Protein AF-W1YPB0-F1 (afdb_monomer_lite)

Secondary structure (DSSP, 8-state):
-EEETTEEESPPPHHHHHH-S-EEEE-SS----GGGTTSEEEEE-HHHHHHSHHHHHHHHHHH-EE-------

Sequence (73 aa):
ETRGSVGAGNAITPEEVAAADLVIVAADIEVDLAKFAGKPMYRTSTGLALKKTAQELDKAVAEATPYEPAGKA

pLDDT: mean 91.42, std 10.82, range [36.53, 97.62]

Organism: NCBI:txid408170

Radius of gyration: 12.5 Å; chains: 1; bounding box: 28×23×36 Å

Foldseek 3Di:
DDQDPVGDDPDQDLVNLVPDQFAEAADPDDDDPVSNAQHFYDYHHVVCCVPPVVVSVVCRVVPTDGDHPPDDD

Structure (mmCIF, N/CA/C/O backbone):
data_AF-W1YPB0-F1
#
_entry.id   AF-W1YPB0-F1
#
loop_
_atom_site.group_PDB
_atom_site.id
_atom_site.type_symbol
_atom_site.label_atom_id
_atom_site.label_alt_id
_atom_site.label_comp_id
_atom_site.label_asym_id
_atom_site.label_entity_id
_atom_site.label_seq_id
_atom_site.pdbx_PDB_ins_code
_atom_site.Cartn_x
_atom_site.Cartn_y
_atom_site.Cartn_z
_atom_site.occupancy
_atom_site.B_iso_or_equiv
_atom_site.auth_seq_id
_atom_site.auth_comp_id
_atom_site.auth_asym_id
_atom_site.auth_atom_id
_atom_site.pdbx_PDB_model_num
ATOM 1 N N . GLU A 1 1 ? 4.427 -5.909 -4.536 1.00 89.75 1 GLU A N 1
ATOM 2 C CA . GLU A 1 1 ? 5.183 -5.501 -5.739 1.00 89.75 1 GLU A CA 1
ATOM 3 C C . GLU A 1 1 ? 6.078 -4.314 -5.430 1.00 89.75 1 GLU A C 1
ATOM 5 O O . GLU A 1 1 ? 5.639 -3.382 -4.769 1.00 89.75 1 GLU A O 1
ATOM 10 N N . THR A 1 2 ? 7.323 -4.358 -5.894 1.00 91.56 2 THR A N 1
ATOM 11 C CA . THR A 1 2 ? 8.270 -3.237 -5.887 1.00 91.56 2 THR A CA 1
ATOM 12 C C . THR A 1 2 ? 8.628 -2.898 -7.327 1.00 91.56 2 THR A C 1
ATOM 14 O O . THR A 1 2 ? 8.656 -3.783 -8.176 1.00 91.56 2 THR A O 1
ATOM 17 N N . ARG A 1 3 ? 8.884 -1.625 -7.636 1.00 89.62 3 ARG A N 1
ATOM 18 C CA . ARG A 1 3 ? 9.276 -1.183 -8.983 1.00 89.62 3 ARG A CA 1
ATOM 19 C C . ARG A 1 3 ? 10.570 -0.387 -8.881 1.00 89.62 3 ARG A C 1
ATOM 21 O O . ARG A 1 3 ? 10.595 0.650 -8.226 1.00 89.62 3 ARG A O 1
ATOM 28 N N . GLY A 1 4 ? 11.639 -0.899 -9.482 1.00 86.06 4 GLY A N 1
ATOM 29 C CA . GLY A 1 4 ? 12.967 -0.284 -9.471 1.00 86.06 4 GLY A CA 1
ATOM 30 C C . GLY A 1 4 ? 13.594 -0.240 -10.863 1.00 86.06 4 GLY A C 1
ATOM 31 O O . GLY A 1 4 ? 12.965 -0.603 -11.854 1.00 86.06 4 GLY A O 1
ATOM 32 N N . SER A 1 5 ? 14.860 0.174 -10.943 1.00 82.94 5 SER A N 1
ATOM 33 C CA . SER A 1 5 ? 15.605 0.305 -12.209 1.00 82.94 5 SER A CA 1
ATOM 34 C C . SER A 1 5 ? 15.723 -0.999 -13.006 1.00 82.94 5 SER A C 1
ATOM 36 O O . SER A 1 5 ? 15.861 -0.963 -14.224 1.00 82.94 5 SER A O 1
ATOM 38 N N . VAL A 1 6 ? 15.649 -2.144 -12.328 1.00 83.44 6 VAL A N 1
ATOM 39 C CA . VAL A 1 6 ? 15.730 -3.486 -12.925 1.00 83.44 6 VAL A CA 1
ATOM 40 C C . VAL A 1 6 ? 14.360 -4.084 -13.277 1.00 83.44 6 VAL A C 1
ATOM 42 O O . VAL A 1 6 ? 14.294 -5.220 -13.734 1.00 83.44 6 VAL A O 1
ATOM 45 N N . GLY A 1 7 ? 13.268 -3.338 -13.073 1.00 81.75 7 GLY A N 1
ATOM 46 C CA . GLY A 1 7 ? 11.897 -3.786 -13.323 1.00 81.75 7 GLY A CA 1
ATOM 47 C C . GLY A 1 7 ? 11.077 -4.002 -12.048 1.00 81.75 7 GLY A C 1
ATOM 48 O O . GLY A 1 7 ? 11.389 -3.459 -10.983 1.00 81.75 7 GLY A O 1
ATOM 49 N N . ALA A 1 8 ? 9.987 -4.764 -12.176 1.00 84.12 8 ALA A N 1
ATOM 50 C CA . ALA A 1 8 ? 9.089 -5.071 -11.067 1.00 84.12 8 ALA A CA 1
ATOM 51 C C . ALA A 1 8 ? 9.518 -6.351 -10.328 1.00 84.12 8 ALA A C 1
ATOM 53 O O . ALA A 1 8 ? 9.648 -7.410 -10.939 1.00 84.12 8 ALA A O 1
ATOM 54 N N . GLY A 1 9 ? 9.705 -6.261 -9.011 1.00 88.75 9 GLY A N 1
ATOM 55 C CA . GLY A 1 9 ? 9.874 -7.402 -8.111 1.00 88.75 9 GLY A CA 1
ATOM 56 C C . GLY A 1 9 ? 8.557 -7.757 -7.421 1.00 88.75 9 GLY A C 1
ATOM 57 O O . GLY A 1 9 ? 7.736 -6.877 -7.156 1.00 88.75 9 GLY A O 1
ATOM 58 N N . ASN A 1 10 ? 8.348 -9.042 -7.111 1.00 89.19 10 ASN A N 1
ATOM 59 C CA . ASN A 1 10 ? 7.142 -9.532 -6.424 1.00 89.19 10 ASN A CA 1
ATOM 60 C C . ASN A 1 10 ? 5.854 -9.021 -7.092 1.00 89.19 10 ASN A C 1
ATOM 62 O O . ASN A 1 10 ? 5.032 -8.361 -6.445 1.00 89.19 10 ASN A O 1
ATOM 66 N N . ALA A 1 11 ? 5.753 -9.238 -8.406 1.00 90.75 11 ALA A N 1
ATOM 67 C CA . ALA A 1 11 ? 4.621 -8.793 -9.205 1.00 90.75 11 ALA A CA 1
ATOM 68 C C . ALA A 1 11 ? 3.308 -9.287 -8.588 1.00 90.75 11 ALA A C 1
ATOM 70 O O . ALA A 1 11 ? 3.168 -10.476 -8.319 1.00 90.75 11 ALA A O 1
ATOM 71 N N . ILE A 1 12 ? 2.368 -8.366 -8.370 1.00 93.38 12 ILE A N 1
ATOM 72 C CA . ILE A 1 12 ? 1.047 -8.716 -7.838 1.00 93.38 12 ILE A CA 1
ATOM 73 C C . ILE A 1 12 ? 0.239 -9.353 -8.966 1.00 93.38 12 ILE A C 1
ATOM 75 O O . ILE A 1 12 ? 0.040 -8.727 -10.019 1.00 93.38 12 ILE A O 1
ATOM 79 N N . THR A 1 13 ? -0.208 -10.580 -8.729 1.00 93.81 13 THR A N 1
ATOM 80 C CA . THR A 1 13 ? -0.995 -11.398 -9.653 1.00 93.81 13 THR A CA 1
ATOM 81 C C . THR A 1 13 ? -2.459 -10.948 -9.708 1.00 93.81 13 THR A C 1
ATOM 83 O O . THR A 1 13 ? -2.956 -10.333 -8.763 1.00 93.81 13 THR A O 1
ATOM 86 N N . PRO A 1 14 ? -3.195 -11.254 -10.792 1.00 92.94 14 PRO A N 1
ATOM 87 C CA . PRO A 1 14 ? -4.621 -10.933 -10.886 1.00 92.94 14 PRO A CA 1
ATOM 88 C C . PRO A 1 14 ? -5.466 -11.557 -9.767 1.00 92.94 14 PRO A C 1
ATOM 90 O O . PRO A 1 14 ? -6.421 -10.938 -9.306 1.00 92.94 14 PRO A O 1
ATOM 93 N N . GLU A 1 15 ? -5.102 -12.757 -9.310 1.00 94.06 15 GLU A N 1
ATOM 94 C CA . GLU A 1 15 ? -5.782 -13.457 -8.215 1.00 94.06 15 GLU A CA 1
ATOM 95 C C . GLU A 1 15 ? -5.603 -12.719 -6.885 1.00 94.06 15 GLU A C 1
ATOM 97 O O . GLU A 1 15 ? -6.576 -12.499 -6.165 1.00 94.06 15 GLU A O 1
ATOM 102 N N . GLU A 1 16 ? -4.387 -12.246 -6.597 1.00 95.19 16 GLU A N 1
ATOM 103 C CA . GLU A 1 16 ? -4.117 -11.403 -5.427 1.00 95.19 16 GLU A CA 1
ATOM 104 C C . GLU A 1 16 ? -4.877 -10.079 -5.500 1.00 95.19 16 GLU A C 1
ATOM 106 O O . GLU A 1 16 ? -5.408 -9.627 -4.489 1.00 95.19 16 GLU A O 1
ATOM 111 N N . VAL A 1 17 ? -4.992 -9.468 -6.688 1.00 94.38 17 VAL A N 1
ATOM 112 C CA . VAL A 1 17 ? -5.835 -8.275 -6.847 1.00 94.38 17 VAL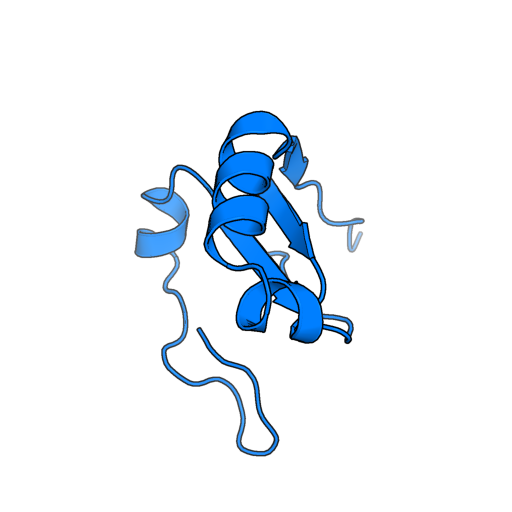 A CA 1
ATOM 113 C C . VAL A 1 17 ? -7.291 -8.605 -6.541 1.00 94.38 17 VAL A C 1
ATOM 115 O O . VAL A 1 17 ? -7.930 -7.877 -5.785 1.00 94.38 17 VAL A O 1
ATOM 118 N N . ALA A 1 18 ? -7.825 -9.690 -7.103 1.00 93.19 18 ALA A N 1
ATOM 119 C CA . ALA A 1 18 ? -9.213 -10.089 -6.896 1.00 93.19 18 ALA A CA 1
ATOM 120 C C . ALA A 1 18 ? -9.519 -10.346 -5.412 1.00 93.19 18 ALA A C 1
ATOM 122 O O . ALA A 1 18 ? -10.564 -9.901 -4.936 1.00 93.19 18 ALA A O 1
ATOM 123 N N . ALA A 1 19 ? -8.590 -10.968 -4.683 1.00 95.56 19 ALA A N 1
ATOM 124 C CA . ALA A 1 19 ? -8.708 -11.244 -3.254 1.00 95.56 19 ALA A CA 1
ATOM 125 C C . ALA A 1 19 ? -8.435 -10.029 -2.347 1.00 95.56 19 ALA A C 1
ATOM 127 O O . ALA A 1 19 ? -8.850 -10.042 -1.195 1.00 95.56 19 ALA A O 1
ATOM 128 N N . ALA A 1 20 ? -7.750 -8.989 -2.830 1.00 95.50 20 ALA A N 1
ATOM 129 C CA . ALA A 1 20 ? -7.380 -7.847 -1.999 1.00 95.50 20 ALA A CA 1
ATOM 130 C C . ALA A 1 20 ? -8.591 -6.988 -1.608 1.00 95.50 20 ALA A C 1
ATOM 132 O O . ALA A 1 20 ? -9.353 -6.546 -2.474 1.00 95.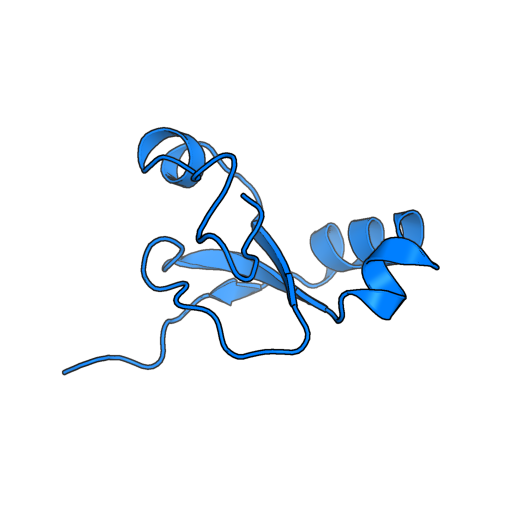50 20 ALA A O 1
ATOM 133 N N . ASP A 1 21 ? -8.703 -6.679 -0.317 1.00 96.12 21 ASP A N 1
ATOM 134 C CA . ASP A 1 21 ? -9.680 -5.725 0.218 1.00 96.12 21 ASP A CA 1
ATOM 135 C C . ASP A 1 21 ? -9.254 -4.263 0.001 1.00 96.12 21 ASP A C 1
ATOM 137 O O . ASP A 1 21 ? -10.094 -3.372 -0.106 1.00 96.12 21 ASP A O 1
ATOM 141 N N . LEU A 1 22 ? -7.943 -4.009 -0.081 1.00 95.62 22 LEU A N 1
ATOM 142 C CA . LEU A 1 22 ? -7.352 -2.673 -0.138 1.00 95.62 22 LEU A CA 1
ATOM 143 C C . LEU A 1 22 ? -6.034 -2.684 -0.921 1.00 95.62 22 LEU A C 1
ATOM 145 O O . LEU A 1 22 ? -5.214 -3.592 -0.777 1.00 95.62 22 LEU A O 1
ATOM 149 N N . VAL A 1 23 ? -5.802 -1.633 -1.708 1.00 96.69 23 VAL A N 1
ATOM 150 C CA . VAL A 1 23 ? -4.552 -1.388 -2.434 1.00 96.69 23 VAL A CA 1
ATOM 151 C C . VAL A 1 23 ? -3.876 -0.127 -1.895 1.00 96.69 23 VAL A C 1
ATOM 153 O O . VAL A 1 23 ? -4.431 0.967 -1.949 1.00 96.69 23 VAL A O 1
ATOM 156 N N . ILE A 1 24 ? -2.641 -0.262 -1.414 1.00 96.62 24 ILE A N 1
ATOM 157 C CA . ILE A 1 24 ? -1.821 0.864 -0.948 1.00 96.62 24 ILE A CA 1
ATOM 158 C C . ILE A 1 24 ? -0.711 1.110 -1.963 1.00 96.62 24 ILE A C 1
ATOM 160 O O . ILE A 1 24 ? 0.096 0.224 -2.243 1.00 96.62 24 ILE A O 1
ATOM 164 N N . VAL A 1 25 ? -0.649 2.324 -2.499 1.00 96.19 25 VAL A N 1
ATOM 165 C CA . VAL A 1 25 ? 0.367 2.733 -3.469 1.00 96.19 25 VAL A CA 1
ATOM 166 C C . VAL A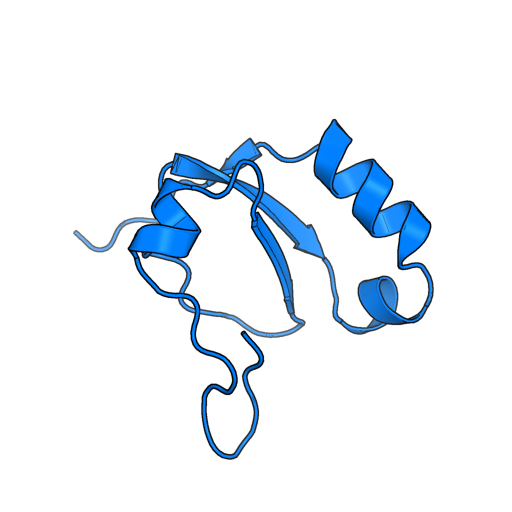 1 25 ? 1.253 3.795 -2.839 1.00 96.19 25 VAL A C 1
ATOM 168 O O . VAL A 1 25 ? 0.889 4.966 -2.772 1.00 96.19 25 VAL A O 1
ATOM 171 N N . ALA A 1 26 ? 2.430 3.373 -2.386 1.00 96.62 26 ALA A N 1
ATOM 172 C CA . ALA A 1 26 ? 3.485 4.262 -1.917 1.00 96.62 26 ALA A CA 1
ATOM 173 C C . ALA A 1 26 ? 4.477 4.522 -3.059 1.00 96.62 26 ALA A C 1
ATOM 175 O O . ALA A 1 26 ? 5.389 3.726 -3.280 1.00 96.62 26 ALA A O 1
ATOM 176 N N . ALA A 1 27 ? 4.275 5.597 -3.821 1.00 95.31 27 ALA A N 1
ATOM 177 C CA . ALA A 1 27 ? 5.101 5.922 -4.981 1.00 95.31 27 ALA A CA 1
ATOM 178 C C . ALA A 1 27 ? 5.202 7.437 -5.190 1.00 95.31 27 ALA A C 1
ATOM 180 O O . ALA A 1 27 ? 4.212 8.154 -5.089 1.00 95.31 27 ALA A O 1
ATOM 181 N N . ASP A 1 28 ? 6.401 7.902 -5.540 1.00 93.69 28 ASP A N 1
ATOM 182 C CA . ASP A 1 28 ? 6.678 9.304 -5.898 1.00 93.69 28 ASP A CA 1
ATOM 183 C C . ASP A 1 28 ? 6.730 9.526 -7.419 1.00 93.69 28 ASP A C 1
ATOM 185 O O . ASP A 1 28 ? 7.114 10.590 -7.898 1.00 93.69 28 ASP A O 1
ATOM 189 N N . ILE A 1 29 ? 6.365 8.499 -8.186 1.00 89.62 29 ILE A N 1
ATOM 190 C CA . ILE A 1 29 ? 6.332 8.499 -9.647 1.00 89.62 29 ILE A CA 1
ATOM 191 C C . ILE A 1 29 ? 4.997 7.948 -10.135 1.00 89.62 29 ILE A C 1
ATOM 193 O O . ILE A 1 29 ? 4.283 7.259 -9.401 1.00 89.62 29 ILE A O 1
ATOM 197 N N . GLU A 1 30 ? 4.682 8.211 -11.399 1.00 85.94 30 GLU A N 1
ATOM 198 C CA . GLU A 1 30 ? 3.514 7.614 -12.028 1.00 85.94 30 GLU A CA 1
ATOM 199 C C . GLU A 1 30 ? 3.715 6.106 -12.229 1.00 85.94 30 GLU A C 1
ATOM 201 O O . GLU A 1 30 ? 4.764 5.635 -12.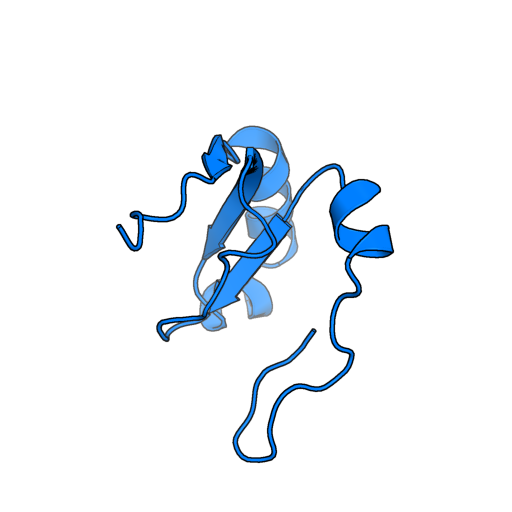673 1.00 85.94 30 GLU A O 1
ATOM 206 N N . VAL A 1 31 ? 2.691 5.340 -11.865 1.00 88.25 31 VAL A N 1
ATOM 207 C CA . VAL A 1 31 ? 2.680 3.882 -11.931 1.00 88.25 31 VAL A CA 1
ATOM 208 C C . VAL A 1 31 ? 1.422 3.424 -12.651 1.00 88.25 31 VAL A C 1
ATOM 210 O O . VAL A 1 31 ? 0.332 3.917 -12.363 1.00 88.25 31 VAL A O 1
ATOM 213 N N . ASP A 1 32 ? 1.564 2.453 -13.556 1.00 89.50 32 ASP A N 1
ATOM 214 C CA . ASP A 1 32 ? 0.405 1.772 -14.130 1.00 89.50 32 ASP A CA 1
ATOM 215 C C . ASP A 1 32 ? -0.309 0.966 -13.039 1.00 89.50 32 ASP A C 1
ATOM 217 O O . ASP A 1 32 ? 0.294 0.084 -12.406 1.00 89.50 32 ASP A O 1
ATOM 221 N N . LEU A 1 33 ? -1.571 1.325 -12.809 1.00 92.38 33 LEU A N 1
ATOM 222 C CA . LEU A 1 33 ? -2.455 0.744 -11.802 1.00 92.38 33 LEU A CA 1
ATOM 223 C C . LEU A 1 33 ? -3.760 0.232 -12.413 1.00 92.38 33 LEU A C 1
ATOM 225 O O . LEU A 1 33 ? -4.690 -0.077 -11.673 1.00 92.38 33 LEU A O 1
ATOM 229 N N . ALA A 1 34 ? -3.844 0.130 -13.742 1.00 92.62 34 ALA A N 1
ATOM 230 C CA . ALA A 1 34 ? -5.074 -0.248 -14.432 1.00 92.62 34 ALA A CA 1
ATOM 231 C C . ALA A 1 34 ? -5.622 -1.596 -13.933 1.00 92.62 34 ALA A C 1
ATOM 233 O O . ALA A 1 34 ? -6.832 -1.768 -13.809 1.00 92.62 34 ALA A O 1
ATOM 234 N N . LYS A 1 35 ? -4.731 -2.521 -13.543 1.00 91.69 35 LYS A N 1
ATOM 235 C CA . LYS A 1 35 ? -5.105 -3.820 -12.961 1.00 91.69 35 LYS A CA 1
ATOM 236 C C . LYS A 1 35 ? -5.868 -3.732 -11.633 1.00 91.69 35 LYS A C 1
ATOM 238 O O . LYS A 1 35 ? -6.510 -4.705 -11.272 1.00 91.69 35 LYS A O 1
ATOM 243 N N . PHE A 1 36 ? -5.815 -2.602 -10.926 1.00 94.69 36 PHE A N 1
ATOM 244 C CA . PHE A 1 36 ? -6.485 -2.375 -9.638 1.00 94.69 36 PHE A CA 1
ATOM 245 C C . PHE A 1 36 ? -7.797 -1.583 -9.769 1.00 94.69 36 PHE A C 1
ATOM 247 O O . PHE A 1 36 ? -8.310 -1.082 -8.770 1.00 94.69 36 PHE A O 1
ATOM 254 N N . ALA A 1 37 ? -8.329 -1.426 -10.984 1.00 93.88 37 ALA A N 1
ATOM 255 C CA . ALA A 1 37 ? -9.589 -0.726 -11.214 1.00 93.88 37 ALA A CA 1
ATOM 256 C C . ALA A 1 37 ? -10.723 -1.280 -10.332 1.00 93.88 37 ALA A C 1
ATOM 258 O O . ALA A 1 37 ? -10.896 -2.491 -10.202 1.00 93.88 37 ALA A O 1
ATOM 259 N N . GLY A 1 38 ? -11.485 -0.381 -9.711 1.00 93.50 38 GLY A N 1
ATOM 260 C CA . GLY A 1 38 ? -12.594 -0.698 -8.812 1.00 93.50 38 GLY A CA 1
ATOM 261 C C . GLY A 1 38 ? -12.188 -1.120 -7.396 1.00 93.50 38 GLY A C 1
ATOM 262 O O . GLY A 1 38 ? -13.053 -1.179 -6.524 1.00 93.50 38 GLY A O 1
ATOM 263 N N . LYS A 1 39 ? -10.902 -1.383 -7.120 1.00 95.81 39 LYS A N 1
ATOM 264 C CA . LYS A 1 39 ? -10.442 -1.709 -5.762 1.00 95.81 39 LYS A CA 1
ATOM 265 C C . LYS A 1 39 ? -10.308 -0.446 -4.908 1.00 95.81 39 LYS A C 1
ATOM 267 O O . LYS A 1 39 ? -9.873 0.580 -5.439 1.00 95.81 39 LYS A O 1
ATOM 272 N N . PRO A 1 40 ? -10.635 -0.499 -3.600 1.00 97.50 40 PRO A N 1
ATOM 273 C CA . PRO A 1 40 ? -10.313 0.583 -2.678 1.00 97.50 40 PRO A CA 1
ATOM 274 C C . PRO A 1 40 ? -8.814 0.859 -2.723 1.00 97.50 40 PRO A C 1
ATOM 276 O O . PRO A 1 40 ? -8.005 -0.064 -2.601 1.00 97.50 40 PRO A O 1
ATOM 279 N N . MET A 1 41 ? -8.442 2.117 -2.933 1.00 97.12 41 MET A N 1
ATOM 280 C CA . MET A 1 41 ? -7.058 2.516 -3.107 1.00 97.12 41 MET A CA 1
ATOM 281 C C . MET A 1 41 ? -6.708 3.731 -2.262 1.00 97.12 41 MET A C 1
ATOM 283 O O . MET A 1 41 ? -7.425 4.729 -2.247 1.00 97.12 41 MET A O 1
ATOM 287 N N . TYR A 1 42 ? -5.540 3.660 -1.630 1.00 97.38 42 TYR A N 1
ATOM 288 C CA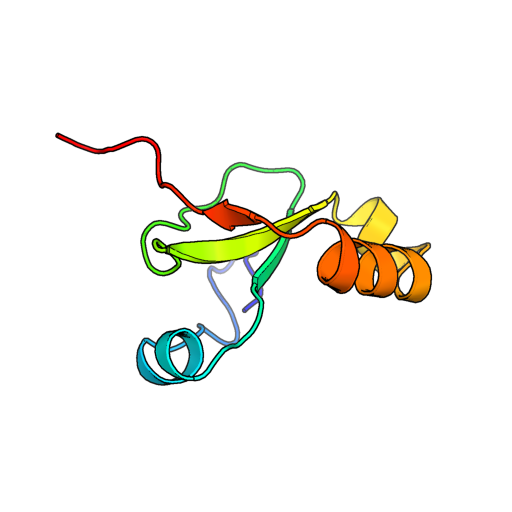 . TYR A 1 42 ? -4.889 4.784 -0.970 1.00 97.38 42 TYR A CA 1
ATOM 289 C C . TYR A 1 42 ? -3.523 5.048 -1.604 1.00 97.38 42 TYR A C 1
ATOM 291 O O . TYR A 1 42 ? -2.738 4.123 -1.833 1.00 97.38 42 TYR A O 1
ATOM 299 N N . ARG A 1 43 ? -3.229 6.319 -1.892 1.00 95.44 43 ARG A N 1
ATOM 300 C CA . ARG A 1 43 ? -1.966 6.768 -2.492 1.00 95.44 43 ARG A CA 1
ATOM 301 C C . ARG A 1 43 ? -1.189 7.638 -1.510 1.00 95.44 43 ARG A C 1
ATOM 303 O O . ARG A 1 43 ? -1.741 8.564 -0.929 1.00 95.44 43 ARG A O 1
ATOM 310 N N . THR A 1 44 ? 0.105 7.369 -1.378 1.00 96.69 44 THR A N 1
ATOM 311 C CA . THR A 1 44 ? 1.040 8.147 -0.556 1.00 96.69 44 THR A CA 1
ATOM 312 C C . THR A 1 44 ? 2.443 8.159 -1.173 1.00 96.69 44 THR A C 1
ATOM 314 O O . THR A 1 44 ? 2.702 7.474 -2.162 1.00 96.69 44 THR A O 1
ATOM 317 N N . SER A 1 45 ? 3.363 8.935 -0.601 1.00 96.62 45 SER A N 1
ATOM 318 C CA . SER A 1 45 ? 4.773 8.968 -1.013 1.00 96.62 45 SER A CA 1
ATOM 319 C C . SER A 1 45 ? 5.582 7.836 -0.379 1.00 96.62 45 SER A C 1
ATOM 321 O O . SER A 1 45 ? 5.266 7.357 0.716 1.00 96.62 45 SER A O 1
ATOM 323 N N . THR A 1 46 ? 6.691 7.441 -1.013 1.00 95.75 46 THR A N 1
ATOM 324 C CA . THR A 1 46 ? 7.598 6.435 -0.427 1.00 95.75 46 THR A CA 1
ATOM 325 C C . THR A 1 46 ? 8.195 6.931 0.891 1.00 95.75 46 THR A C 1
ATOM 327 O O . THR A 1 46 ? 8.303 6.180 1.860 1.00 95.75 46 THR A O 1
ATOM 330 N N . GLY A 1 47 ? 8.515 8.227 0.968 1.00 97.00 47 GLY A N 1
ATOM 331 C CA . GLY A 1 47 ? 9.066 8.849 2.169 1.00 97.00 47 GLY A CA 1
ATOM 332 C C . GLY A 1 47 ? 8.120 8.785 3.371 1.00 97.00 47 GLY A C 1
ATOM 333 O O . GLY A 1 47 ? 8.578 8.521 4.485 1.00 97.00 47 GLY A O 1
ATOM 334 N N . LEU A 1 48 ? 6.814 8.999 3.168 1.00 96.56 48 LEU A N 1
ATOM 335 C CA . LEU A 1 48 ? 5.815 8.877 4.235 1.00 96.56 48 LEU A CA 1
ATOM 336 C C . LEU A 1 48 ? 5.582 7.420 4.618 1.00 96.56 48 LEU A C 1
ATOM 338 O O . LEU A 1 48 ? 5.595 7.110 5.808 1.00 96.56 48 LEU A O 1
ATOM 342 N N . ALA A 1 49 ? 5.470 6.524 3.636 1.00 96.31 49 ALA A N 1
ATOM 343 C CA . ALA A 1 49 ? 5.310 5.099 3.896 1.00 96.31 49 ALA A CA 1
ATOM 344 C C . ALA A 1 49 ? 6.470 4.516 4.725 1.00 96.31 49 ALA A C 1
ATOM 346 O O . ALA A 1 49 ? 6.235 3.663 5.575 1.00 96.31 49 ALA A O 1
ATOM 347 N N . LEU A 1 50 ? 7.703 5.002 4.536 1.00 96.38 50 LEU A N 1
ATOM 348 C CA . LEU A 1 50 ? 8.882 4.576 5.302 1.00 96.38 50 LEU A CA 1
ATOM 349 C C . LEU A 1 50 ? 8.978 5.215 6.695 1.00 96.38 50 LEU A C 1
ATOM 351 O O . LEU A 1 50 ? 9.377 4.556 7.649 1.00 96.38 50 LEU A O 1
ATOM 355 N N . LYS A 1 51 ? 8.657 6.508 6.825 1.00 97.25 51 LYS A N 1
ATOM 356 C CA . LYS A 1 51 ? 8.835 7.255 8.088 1.00 97.25 51 LYS A CA 1
ATOM 357 C C . LYS A 1 51 ? 7.634 7.168 9.026 1.00 97.25 51 LYS A C 1
ATOM 359 O O . LYS A 1 51 ? 7.782 7.382 10.225 1.00 97.25 51 LYS A O 1
ATOM 364 N N . LYS A 1 52 ? 6.441 6.938 8.479 1.00 96.94 52 LYS A N 1
ATOM 365 C CA . LYS A 1 52 ? 5.152 7.012 9.178 1.00 96.94 52 LYS A CA 1
ATOM 366 C C . LYS A 1 52 ? 4.241 5.837 8.813 1.00 96.94 52 LYS A C 1
ATOM 368 O O . LYS A 1 52 ? 3.035 6.006 8.686 1.00 96.94 52 LYS A O 1
ATOM 373 N N . THR A 1 53 ? 4.813 4.644 8.666 1.00 96.19 53 THR A N 1
ATOM 374 C CA . THR A 1 53 ? 4.125 3.447 8.152 1.00 96.19 53 THR A CA 1
ATOM 375 C C . THR A 1 53 ? 2.789 3.164 8.837 1.00 96.19 53 THR A C 1
ATOM 377 O O . THR A 1 53 ? 1.796 2.970 8.147 1.00 96.19 53 THR A O 1
ATOM 380 N N . ALA A 1 54 ? 2.744 3.186 10.175 1.00 97.00 54 ALA A N 1
ATOM 381 C CA . ALA A 1 54 ? 1.512 2.922 10.924 1.00 97.00 54 ALA A CA 1
ATOM 382 C C . ALA A 1 54 ? 0.411 3.944 10.595 1.00 97.00 54 ALA A C 1
ATOM 384 O O . ALA A 1 54 ? -0.692 3.561 10.229 1.00 97.00 54 ALA A O 1
ATOM 385 N N . GLN A 1 55 ? 0.751 5.237 10.611 1.00 97.44 55 GLN A N 1
ATOM 386 C CA . GLN A 1 55 ? -0.190 6.306 10.271 1.00 97.44 55 GLN A CA 1
ATOM 387 C C . GLN A 1 55 ? -0.702 6.181 8.833 1.00 97.44 55 GLN A C 1
ATOM 389 O O . GLN A 1 55 ? -1.880 6.408 8.585 1.00 97.44 55 GLN A O 1
ATOM 394 N N . GLU A 1 56 ? 0.164 5.845 7.878 1.00 97.62 56 GLU A N 1
ATOM 395 C CA . GLU A 1 56 ? -0.258 5.691 6.484 1.00 97.62 56 GLU A CA 1
ATOM 396 C C . GLU A 1 56 ? -1.134 4.450 6.280 1.00 97.62 56 GLU A C 1
ATOM 398 O O . GLU A 1 56 ? -2.022 4.476 5.433 1.00 97.62 56 GLU A O 1
ATOM 403 N N . LEU A 1 57 ? -0.944 3.396 7.079 1.00 96.56 57 LEU A N 1
ATOM 404 C CA . LEU A 1 57 ? -1.825 2.230 7.076 1.00 96.56 57 LEU A CA 1
ATOM 405 C C . LEU A 1 57 ? -3.206 2.562 7.661 1.00 96.56 57 LEU A C 1
ATOM 407 O O . LEU A 1 57 ? -4.212 2.208 7.053 1.00 96.56 57 LEU A O 1
ATOM 411 N N . ASP A 1 58 ? -3.262 3.285 8.783 1.00 97.56 58 ASP A N 1
ATOM 412 C CA . ASP A 1 58 ? -4.527 3.728 9.387 1.00 97.56 58 ASP A CA 1
ATOM 413 C C . ASP A 1 58 ? -5.336 4.591 8.409 1.00 97.56 58 ASP A C 1
ATOM 415 O O . ASP A 1 58 ? -6.529 4.365 8.196 1.00 97.56 58 ASP A O 1
ATOM 419 N N . LYS A 1 59 ? -4.670 5.546 7.748 1.00 97.12 59 LYS A N 1
ATOM 420 C CA . LYS A 1 59 ? -5.288 6.367 6.700 1.00 97.12 59 LYS A CA 1
ATOM 421 C C . LYS A 1 59 ? -5.749 5.537 5.520 1.00 97.12 59 LYS A C 1
ATOM 423 O O . LYS A 1 59 ? -6.834 5.773 5.008 1.00 97.12 59 LYS A O 1
ATOM 428 N N . ALA A 1 60 ? -4.959 4.555 5.092 1.00 97.12 60 ALA A N 1
ATOM 429 C CA . ALA A 1 60 ? -5.348 3.711 3.975 1.00 97.12 60 ALA A CA 1
ATOM 430 C C . ALA A 1 60 ? -6.655 2.963 4.253 1.00 97.12 60 ALA A C 1
ATOM 432 O O . ALA A 1 60 ? -7.492 2.856 3.366 1.00 97.12 60 ALA A O 1
ATOM 433 N N . VAL A 1 61 ? -6.865 2.495 5.483 1.00 96.12 61 VAL A N 1
ATOM 434 C CA . VAL A 1 61 ? -8.121 1.838 5.870 1.00 96.12 61 VAL A CA 1
ATOM 435 C C . VAL A 1 61 ? -9.283 2.836 5.955 1.00 96.12 61 VAL A C 1
ATOM 437 O O . VAL A 1 61 ? -10.404 2.493 5.591 1.00 96.12 61 VAL A O 1
ATOM 440 N N . ALA A 1 62 ? -9.034 4.061 6.421 1.00 96.94 62 ALA A N 1
ATOM 441 C CA . ALA A 1 62 ? -10.080 5.061 6.639 1.00 96.94 62 ALA A CA 1
ATOM 442 C C . ALA A 1 62 ? -10.475 5.860 5.382 1.00 96.94 62 ALA A C 1
ATOM 444 O O . ALA A 1 62 ? -11.628 6.265 5.248 1.00 96.94 62 ALA A O 1
ATOM 445 N N . GLU A 1 63 ? -9.524 6.123 4.488 1.00 96.19 63 GLU A N 1
ATOM 446 C CA . GLU A 1 63 ? -9.643 7.113 3.410 1.00 96.19 63 GLU A CA 1
ATOM 447 C C . GLU A 1 63 ? -9.592 6.497 2.008 1.00 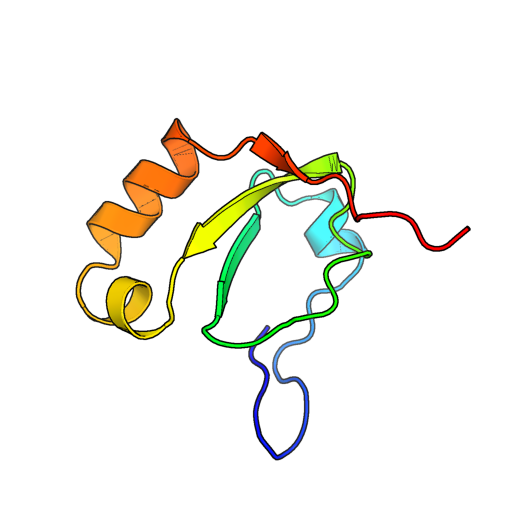96.19 63 GLU A C 1
ATOM 449 O O . GLU A 1 63 ? -9.797 7.212 1.027 1.00 96.19 63 GLU A O 1
ATOM 454 N N . ALA A 1 64 ? -9.304 5.197 1.874 1.00 96.38 64 ALA A N 1
ATOM 455 C CA . ALA A 1 64 ? -9.258 4.564 0.563 1.00 96.38 64 ALA A CA 1
ATOM 456 C C . ALA A 1 64 ? -10.605 4.643 -0.155 1.00 96.38 64 ALA A C 1
ATOM 458 O O . ALA A 1 64 ? -11.656 4.298 0.388 1.00 96.38 64 ALA A O 1
ATOM 459 N N . THR A 1 65 ? -10.553 5.033 -1.423 1.00 95.69 65 THR A N 1
ATOM 460 C CA . THR A 1 65 ? -11.727 5.129 -2.290 1.00 95.69 65 THR A CA 1
ATOM 461 C C . THR A 1 65 ? -11.573 4.213 -3.499 1.00 95.69 65 THR A C 1
ATOM 463 O O . THR A 1 65 ? -10.447 3.854 -3.855 1.00 95.69 65 THR A O 1
ATOM 466 N N . PRO A 1 66 ? -12.679 3.774 -4.125 1.00 95.31 66 PRO A N 1
ATOM 467 C CA . PRO A 1 66 ? -12.609 2.958 -5.330 1.00 95.31 66 PRO A CA 1
ATOM 468 C C . PRO A 1 66 ? -11.763 3.648 -6.402 1.00 95.31 66 PRO A C 1
ATOM 470 O O . PRO A 1 66 ? -12.035 4.786 -6.783 1.00 95.31 66 PRO A O 1
ATOM 473 N N . TYR A 1 67 ? -10.725 2.963 -6.877 1.00 95.00 67 TYR A N 1
ATOM 474 C CA . TYR A 1 67 ? -9.857 3.511 -7.906 1.00 95.00 67 TYR A CA 1
ATOM 475 C C . TYR A 1 67 ? -10.506 3.411 -9.280 1.00 95.00 67 TYR A C 1
ATOM 477 O O . TYR A 1 67 ? -10.730 2.315 -9.796 1.00 95.00 67 TYR A O 1
ATOM 485 N N . GLU A 1 68 ? -10.727 4.557 -9.910 1.00 91.50 68 GLU A N 1
ATOM 486 C CA . GLU A 1 68 ? -11.072 4.627 -11.323 1.00 91.50 68 GLU A CA 1
ATOM 487 C C . GLU A 1 68 ? -9.816 4.999 -12.117 1.00 91.50 68 GLU A C 1
ATOM 489 O O . GLU A 1 68 ? -9.302 6.115 -11.973 1.00 91.50 68 GLU A O 1
ATOM 494 N N . PRO A 1 69 ? -9.264 4.089 -12.942 1.00 86.50 69 PRO A N 1
ATOM 495 C CA . PRO A 1 69 ? -8.208 4.478 -13.859 1.00 86.50 69 PRO A CA 1
ATOM 496 C C . PRO A 1 69 ? -8.771 5.534 -14.809 1.00 86.50 69 PRO A C 1
ATOM 498 O O . PRO A 1 69 ? -9.813 5.324 -15.429 1.00 86.50 69 PRO A O 1
ATOM 501 N N . ALA A 1 70 ? -8.075 6.665 -14.940 1.00 77.12 70 ALA A N 1
ATOM 502 C CA . ALA A 1 70 ? -8.374 7.627 -15.992 1.00 77.12 70 ALA A CA 1
ATOM 503 C C . ALA A 1 70 ? -8.242 6.885 -17.330 1.00 77.12 70 ALA A C 1
ATOM 505 O O . ALA A 1 70 ? -7.150 6.447 -17.696 1.00 77.12 70 ALA A O 1
ATOM 506 N N . GLY A 1 71 ? -9.383 6.620 -17.968 1.00 56.19 71 GLY A N 1
ATOM 507 C CA . GLY A 1 71 ? -9.490 5.623 -19.022 1.00 56.19 71 GLY A CA 1
ATOM 508 C C . GLY A 1 71 ? -8.500 5.849 -20.162 1.00 56.19 71 GLY A C 1
ATOM 509 O O . GLY A 1 71 ? -8.354 6.961 -20.666 1.00 56.19 71 GLY A O 1
ATOM 510 N N . LYS A 1 72 ? -7.888 4.759 -20.632 1.00 40.12 72 LYS A N 1
ATOM 511 C CA . LYS A 1 72 ? -7.659 4.628 -22.070 1.00 40.12 72 LYS A CA 1
ATOM 512 C C . LYS A 1 72 ? -9.003 4.257 -22.692 1.00 40.12 72 LYS A C 1
ATOM 514 O O . LYS A 1 72 ? -9.476 3.141 -22.483 1.00 40.12 72 LYS A O 1
ATOM 519 N N . ALA A 1 73 ? -9.617 5.218 -23.378 1.00 36.53 73 ALA A N 1
ATOM 520 C CA . ALA A 1 73 ? -10.429 4.898 -24.548 1.00 36.53 73 ALA A CA 1
ATOM 521 C C . ALA A 1 73 ? -9.527 4.294 -25.636 1.00 36.53 73 ALA A C 1
ATOM 523 O O . ALA A 1 73 ? -8.328 4.670 -25.674 1.00 36.53 73 ALA A O 1
#

InterPro domains:
  IPR003353 Phosphotransferase system, fructose-specific IIB subunit [cd05569] (1-62)
  IPR013011 Phosphotransferase system, EIIB component, type 2 [PS51099] (1-62)
  IPR036095 PTS system IIB component-like superfamily [SSF52794] (1-67)
  IPR050864 Bacterial PTS System Sugar Transport Components [PTHR30505] (1-70)